Protein AF-A0A380CLB4-F1 (afdb_monomer)

pLDDT: mean 75.0, std 10.09, range [39.81, 88.25]

Foldseek 3Di:
DDPPPPPPPCCVVPDPDPKDKDWDFDPDDDTDIDIDID

Solvent-accessible surface area (backbone atoms only — not comparable to full-atom values): 2696 Å² total; per-residue (Å²): 132,86,81,74,80,70,77,64,80,52,46,78,80,70,58,72,76,89,54,54,78,48,78,50,68,48,93,65,95,67,65,58,70,49,77,48,79,86

Sequence (38 aa):
MNIVNDITENFGTLYHPKSALVFYETIGTNTDVYVEYF

Structure (mmCIF, N/CA/C/O backbone):
data_AF-A0A380CLB4-F1
#
_entr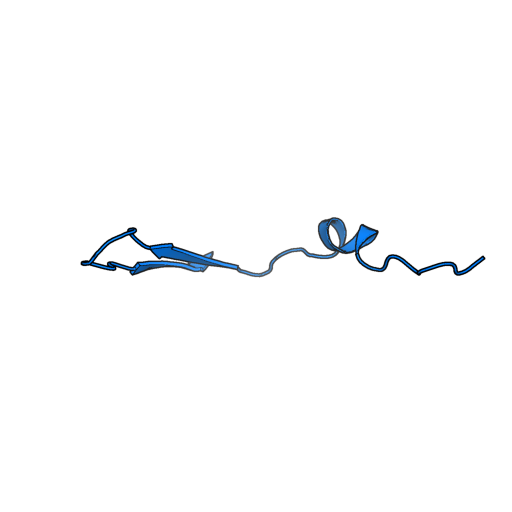y.id   AF-A0A380CLB4-F1
#
loop_
_atom_site.group_PDB
_atom_site.id
_atom_site.type_symbol
_atom_site.label_atom_id
_atom_site.label_alt_id
_atom_site.label_comp_id
_atom_site.label_asym_id
_atom_site.label_entity_id
_atom_site.label_seq_id
_atom_site.pdbx_PDB_ins_code
_atom_site.Cartn_x
_atom_site.Cartn_y
_atom_site.Cartn_z
_atom_site.occupancy
_atom_site.B_iso_or_equiv
_atom_site.auth_seq_id
_atom_site.auth_comp_id
_atom_site.auth_asym_id
_atom_site.auth_atom_id
_atom_site.pdbx_PDB_model_num
ATOM 1 N N . MET A 1 1 ? -8.686 9.284 -36.489 1.00 39.81 1 MET A N 1
ATOM 2 C CA . MET A 1 1 ? -8.242 8.219 -35.568 1.00 39.81 1 MET A CA 1
ATOM 3 C C . MET A 1 1 ? -7.440 8.909 -34.478 1.00 39.81 1 MET A C 1
ATOM 5 O O . MET A 1 1 ? -6.362 9.402 -34.776 1.00 39.81 1 MET A O 1
ATOM 9 N N . ASN A 1 2 ? -8.016 9.096 -33.287 1.00 54.69 2 ASN A N 1
ATOM 10 C CA . ASN A 1 2 ? -7.310 9.741 -32.176 1.00 54.69 2 ASN A CA 1
ATOM 11 C C . ASN A 1 2 ? -6.329 8.723 -31.602 1.00 54.69 2 ASN A C 1
ATOM 13 O O . ASN A 1 2 ? -6.747 7.789 -30.924 1.00 54.69 2 ASN A O 1
ATOM 17 N N . ILE A 1 3 ? -5.046 8.872 -31.924 1.00 64.19 3 ILE A N 1
ATOM 18 C CA . ILE A 1 3 ? -3.983 8.113 -31.269 1.00 64.19 3 ILE A CA 1
ATOM 19 C C . ILE A 1 3 ? -3.832 8.741 -29.886 1.00 64.19 3 ILE A C 1
ATOM 21 O O . ILE A 1 3 ? -3.192 9.777 -29.725 1.00 64.19 3 ILE A O 1
ATOM 25 N N . VAL A 1 4 ? -4.517 8.171 -28.898 1.00 72.56 4 VAL A N 1
ATOM 26 C CA . VAL A 1 4 ? -4.212 8.455 -27.499 1.00 72.56 4 VAL A CA 1
ATOM 27 C C . VAL A 1 4 ? -2.841 7.836 -27.263 1.00 72.56 4 VAL A C 1
ATOM 29 O O . VAL A 1 4 ? -2.710 6.616 -27.290 1.00 72.56 4 VAL A O 1
ATOM 32 N N . ASN A 1 5 ? -1.812 8.674 -27.120 1.00 71.69 5 ASN A N 1
ATOM 33 C CA . ASN A 1 5 ? -0.507 8.212 -26.665 1.00 71.69 5 ASN A CA 1
ATOM 34 C C . ASN A 1 5 ? -0.689 7.683 -25.245 1.00 71.69 5 ASN A C 1
ATOM 36 O O . ASN A 1 5 ? -0.794 8.464 -24.297 1.00 71.69 5 ASN A O 1
ATOM 40 N N . ASP A 1 6 ? -0.768 6.363 -25.117 1.00 73.06 6 ASP A N 1
ATOM 41 C CA . ASP A 1 6 ? -0.776 5.702 -23.826 1.00 73.0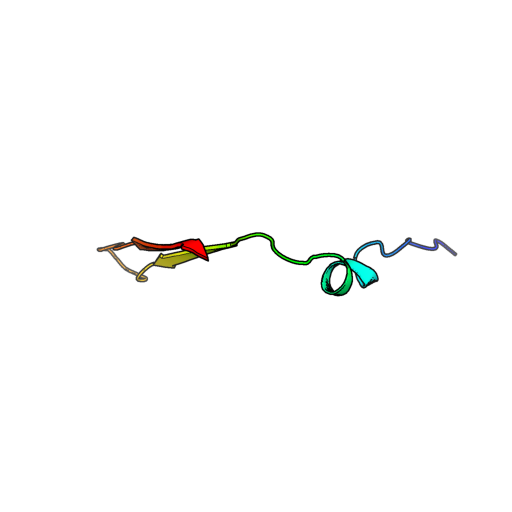6 6 ASP A CA 1
ATOM 42 C C . ASP A 1 6 ? 0.630 5.791 -23.225 1.00 73.06 6 ASP A C 1
ATOM 44 O O . ASP A 1 6 ? 1.512 4.971 -23.465 1.00 73.06 6 ASP A O 1
ATOM 48 N N . ILE A 1 7 ? 0.856 6.859 -22.464 1.00 75.56 7 ILE A N 1
ATOM 49 C CA . ILE A 1 7 ? 2.121 7.101 -21.766 1.00 75.56 7 ILE A CA 1
ATOM 50 C C . ILE A 1 7 ? 2.323 6.163 -20.567 1.00 75.56 7 ILE A C 1
ATOM 52 O O . ILE A 1 7 ? 3.385 6.206 -19.949 1.00 75.56 7 ILE A O 1
ATOM 56 N N . THR A 1 8 ? 1.328 5.335 -20.223 1.00 76.75 8 THR A N 1
ATOM 57 C CA . THR A 1 8 ? 1.363 4.461 -19.0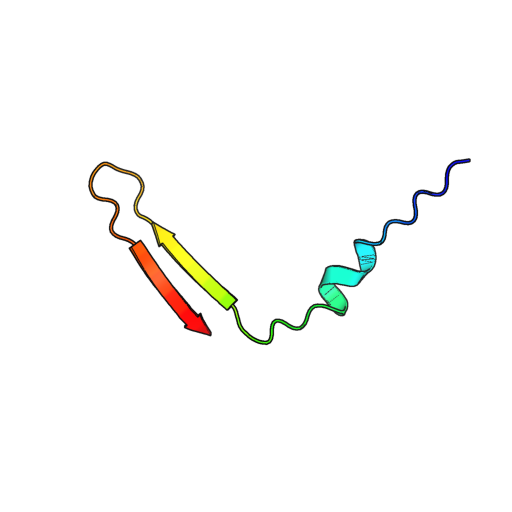43 1.00 76.75 8 THR A CA 1
ATOM 58 C C . THR A 1 8 ? 2.007 3.102 -19.317 1.00 76.75 8 THR A C 1
ATOM 60 O O . THR A 1 8 ? 2.478 2.456 -18.381 1.00 76.75 8 THR A O 1
ATOM 63 N N . GLU A 1 9 ? 2.135 2.717 -20.593 1.00 76.12 9 GLU A N 1
ATOM 64 C CA . GLU A 1 9 ? 2.687 1.430 -21.046 1.00 76.12 9 GLU A CA 1
ATOM 65 C C . GLU A 1 9 ? 4.097 1.145 -20.492 1.00 76.12 9 GLU A C 1
ATOM 67 O O . GLU A 1 9 ? 4.425 0.009 -20.157 1.00 76.12 9 GLU A O 1
ATOM 72 N N . ASN A 1 10 ? 4.922 2.183 -20.320 1.00 71.12 10 ASN A N 1
ATOM 73 C CA . ASN A 1 10 ? 6.314 2.047 -19.876 1.00 71.12 10 ASN A CA 1
ATOM 74 C C . ASN A 1 10 ? 6.543 2.417 -18.403 1.00 71.12 10 ASN A C 1
ATOM 76 O O . ASN A 1 10 ? 7.685 2.432 -17.943 1.00 71.12 10 ASN A O 1
ATOM 80 N N . PHE A 1 11 ? 5.496 2.721 -17.629 1.00 72.44 11 PHE A N 1
ATOM 81 C CA . PHE A 1 11 ? 5.684 3.067 -16.217 1.00 72.44 11 PHE A CA 1
ATOM 82 C C . PHE A 1 11 ? 6.255 1.899 -15.412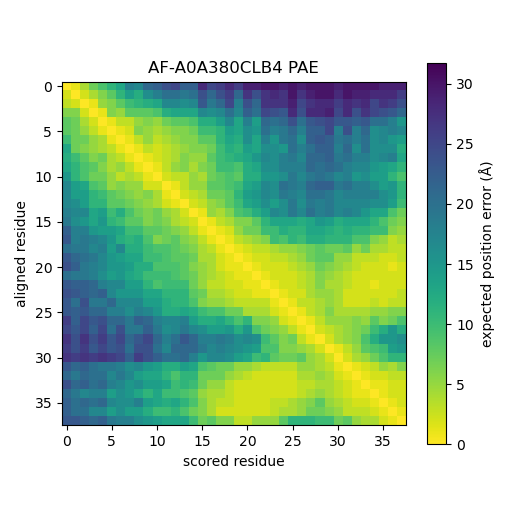 1.00 72.44 11 PHE A C 1
ATOM 84 O O . PHE A 1 11 ? 7.155 2.118 -14.612 1.00 72.44 11 PHE A O 1
ATOM 91 N N . GLY A 1 12 ? 5.826 0.660 -15.663 1.00 68.19 12 GLY A N 1
ATOM 92 C CA . GLY A 1 12 ? 6.348 -0.510 -14.944 1.00 68.19 12 GLY A CA 1
ATOM 93 C C . GLY A 1 12 ? 7.827 -0.816 -15.217 1.00 68.19 12 GLY A C 1
ATOM 94 O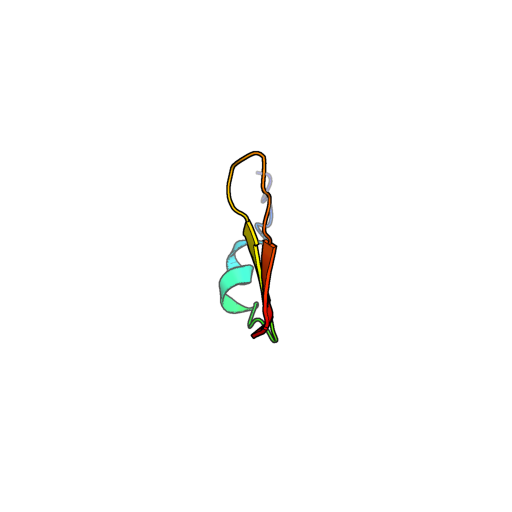 O . GLY A 1 12 ? 8.496 -1.384 -14.361 1.00 68.19 12 GLY A O 1
ATOM 95 N N . THR A 1 13 ? 8.349 -0.433 -16.386 1.00 67.50 13 THR A N 1
ATOM 96 C CA . THR A 1 13 ? 9.747 -0.682 -16.781 1.00 67.50 13 THR A CA 1
ATOM 97 C C . 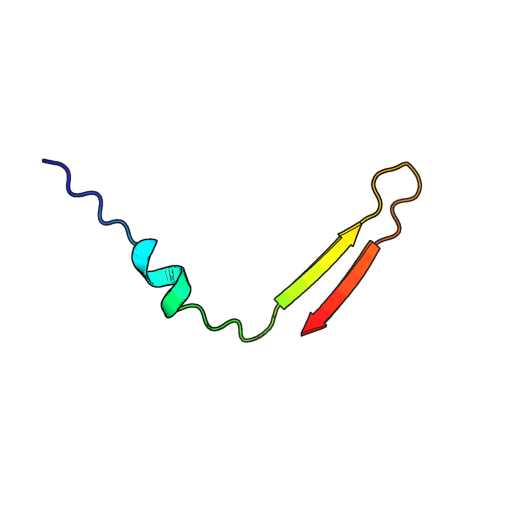THR A 1 13 ? 10.677 0.482 -16.445 1.00 67.50 13 THR A C 1
ATOM 99 O O . THR A 1 13 ? 11.853 0.253 -16.182 1.00 67.50 13 THR A O 1
ATOM 102 N N . LEU A 1 14 ? 10.171 1.720 -16.429 1.00 64.88 14 LEU A N 1
ATOM 103 C CA . LEU A 1 14 ? 10.946 2.920 -16.087 1.00 64.88 14 LEU A CA 1
ATOM 104 C C . LEU A 1 14 ? 10.894 3.272 -14.594 1.00 64.88 14 LEU A C 1
ATOM 106 O O . LEU A 1 14 ? 11.752 4.009 -14.102 1.00 64.88 14 LEU A O 1
ATOM 110 N N . TYR A 1 15 ? 9.901 2.768 -13.861 1.00 64.56 15 TYR A N 1
ATOM 111 C CA . TYR A 1 15 ? 9.773 3.000 -12.429 1.00 64.56 15 TYR A CA 1
ATOM 112 C C . TYR A 1 15 ? 10.579 1.961 -11.646 1.00 64.56 15 TYR A C 1
ATOM 114 O O . TYR A 1 15 ? 10.081 0.905 -11.266 1.00 64.56 15 TYR A O 1
ATOM 122 N N . HIS A 1 16 ? 11.843 2.285 -11.381 1.00 68.69 16 HIS A N 1
ATOM 123 C CA . HIS A 1 16 ? 12.618 1.638 -10.326 1.00 68.69 16 HIS A CA 1
ATOM 124 C C . HIS A 1 16 ? 12.371 2.405 -9.020 1.00 68.69 16 HIS A C 1
ATOM 126 O O . HIS A 1 16 ? 12.942 3.491 -8.854 1.00 68.69 16 HIS A O 1
ATOM 132 N N . PRO A 1 17 ? 11.511 1.916 -8.108 1.00 68.75 17 PRO A N 1
ATOM 133 C CA . PRO A 1 17 ? 11.279 2.600 -6.845 1.00 68.75 17 PRO A CA 1
ATOM 134 C C . PRO A 1 17 ? 12.603 2.698 -6.085 1.00 68.75 17 PRO A C 1
ATOM 136 O O . PRO A 1 17 ? 13.240 1.691 -5.789 1.00 68.75 17 PRO A O 1
ATOM 139 N N . LYS A 1 18 ? 13.042 3.930 -5.808 1.00 77.00 18 LYS A N 1
ATOM 140 C CA . LYS A 1 18 ? 14.212 4.185 -4.949 1.00 77.00 18 LYS A CA 1
ATOM 141 C C . LYS A 1 18 ? 13.909 3.894 -3.486 1.00 77.00 18 LYS A C 1
ATOM 143 O O . LYS A 1 18 ? 14.824 3.595 -2.731 1.00 77.00 18 LYS A O 1
ATOM 148 N N . SER A 1 19 ? 12.643 4.040 -3.127 1.00 76.12 19 SER A N 1
ATOM 149 C CA . SER A 1 19 ? 12.078 3.614 -1.866 1.00 76.12 19 SER A CA 1
ATOM 150 C C . SER A 1 19 ? 10.569 3.484 -2.009 1.00 76.12 19 SER A C 1
ATOM 152 O O . SER A 1 19 ? 9.982 4.030 -2.954 1.00 76.12 19 SER A O 1
ATOM 154 N N . ALA A 1 20 ? 9.930 2.788 -1.079 1.00 83.00 20 ALA A N 1
ATOM 155 C CA . ALA A 1 20 ? 8.499 2.934 -0.895 1.00 83.00 20 ALA A CA 1
ATOM 156 C C . ALA A 1 20 ? 8.090 2.913 0.576 1.00 83.00 20 ALA A C 1
ATOM 158 O O . ALA A 1 20 ? 8.833 2.517 1.472 1.00 83.00 20 ALA A O 1
ATOM 159 N N . LEU A 1 21 ? 6.893 3.451 0.793 1.00 88.25 21 LEU A N 1
ATOM 160 C CA . LEU A 1 21 ? 6.287 3.637 2.097 1.00 88.25 21 LEU A CA 1
ATOM 161 C C . LEU A 1 21 ? 4.960 2.889 2.096 1.00 88.25 21 LEU A C 1
ATOM 163 O O . LEU A 1 21 ? 4.058 3.239 1.332 1.00 88.25 21 LEU A O 1
ATOM 167 N N . VAL A 1 22 ? 4.857 1.848 2.915 1.00 86.69 22 VAL A N 1
ATOM 168 C CA . VAL A 1 22 ? 3.661 1.003 2.986 1.00 86.69 22 VAL A CA 1
ATOM 169 C C . VAL A 1 22 ? 2.991 1.181 4.329 1.00 86.69 22 VAL A C 1
ATOM 171 O O . VAL A 1 22 ? 3.642 1.177 5.371 1.00 86.69 22 VAL A O 1
ATOM 174 N N . PHE A 1 23 ? 1.673 1.334 4.274 1.00 87.38 23 PHE A N 1
ATOM 175 C CA . PHE A 1 23 ? 0.811 1.502 5.429 1.00 87.38 23 PHE A CA 1
ATOM 176 C C . PHE A 1 23 ? -0.074 0.269 5.554 1.00 87.38 23 PHE A C 1
ATOM 178 O O . PHE A 1 23 ? -0.791 -0.081 4.616 1.00 87.38 23 PHE A O 1
ATOM 185 N N . TYR A 1 24 ? -0.033 -0.368 6.716 1.00 85.69 24 TYR A N 1
ATOM 186 C CA . TYR A 1 24 ? -0.948 -1.439 7.079 1.00 85.69 24 TYR A CA 1
ATOM 187 C C . TYR A 1 24 ? -1.877 -0.908 8.161 1.00 85.69 24 TYR A C 1
ATOM 189 O O . TYR A 1 24 ? -1.421 -0.542 9.244 1.00 85.69 24 TYR A O 1
ATOM 197 N N . GLU A 1 25 ? -3.168 -0.853 7.854 1.00 86.06 25 GLU A N 1
ATOM 198 C CA . GLU A 1 25 ? -4.202 -0.368 8.765 1.00 86.06 25 GLU A CA 1
ATOM 199 C C . GLU A 1 25 ? -5.208 -1.484 9.051 1.00 86.06 25 GLU A C 1
ATOM 201 O O . GLU A 1 25 ? -5.668 -2.187 8.144 1.00 86.06 25 GLU A O 1
ATOM 206 N N . THR A 1 26 ? -5.556 -1.657 10.325 1.00 82.81 26 THR A N 1
ATOM 207 C CA . THR A 1 26 ? -6.621 -2.572 10.734 1.00 82.81 26 THR A CA 1
ATOM 208 C C . THR A 1 26 ? -7.989 -1.957 10.469 1.00 82.81 26 THR A C 1
ATOM 210 O O . THR A 1 26 ? -8.300 -0.861 10.930 1.00 82.81 26 THR A O 1
ATOM 213 N N . ILE A 1 27 ? -8.854 -2.690 9.766 1.00 80.75 27 ILE A N 1
ATOM 214 C CA . ILE A 1 27 ? -10.232 -2.251 9.518 1.00 80.75 27 ILE A CA 1
ATOM 215 C C . ILE A 1 27 ? -11.019 -2.351 10.833 1.00 80.75 27 ILE A C 1
ATOM 217 O O . ILE A 1 27 ? -11.252 -3.451 11.333 1.00 80.75 27 ILE A O 1
ATOM 221 N N . GLY A 1 28 ? -11.448 -1.217 11.393 1.00 76.00 28 GLY A N 1
ATOM 222 C CA . GLY A 1 28 ? -12.255 -1.183 12.615 1.00 76.00 28 GLY A CA 1
ATOM 223 C C . GLY A 1 28 ? -12.062 0.087 13.443 1.00 76.00 28 GLY A C 1
ATOM 224 O O . GLY A 1 28 ? -11.513 1.074 12.972 1.00 76.00 28 GLY A O 1
ATOM 225 N N . THR A 1 29 ? -12.545 0.074 14.689 1.00 68.31 29 THR A N 1
ATOM 226 C CA . THR A 1 29 ? -12.540 1.249 15.584 1.00 68.31 29 THR A CA 1
ATOM 227 C C . THR A 1 29 ? -11.198 1.519 16.267 1.00 68.31 29 THR A C 1
ATOM 229 O O . THR A 1 29 ? -10.996 2.624 16.757 1.00 68.31 29 THR A O 1
ATOM 232 N N . ASN A 1 30 ? -10.290 0.537 16.290 1.00 65.56 30 ASN A N 1
ATOM 233 C CA . ASN A 1 30 ? -8.894 0.721 16.684 1.00 65.56 30 ASN A CA 1
ATOM 234 C C . ASN A 1 30 ? -8.047 0.625 15.415 1.00 65.56 30 ASN A C 1
ATOM 236 O O . ASN A 1 30 ? -7.768 -0.471 14.928 1.00 65.56 30 ASN A O 1
ATOM 240 N N . THR A 1 31 ? -7.726 1.782 14.845 1.00 70.81 31 THR A N 1
ATOM 241 C CA . THR A 1 31 ? -6.922 1.936 13.630 1.00 70.81 31 THR A CA 1
ATOM 242 C C . THR A 1 31 ? -5.454 2.027 14.023 1.00 70.81 31 THR A C 1
ATOM 244 O O . THR A 1 31 ? -4.842 3.097 13.967 1.00 70.81 31 THR A O 1
ATOM 247 N N . ASP A 1 32 ? -4.897 0.919 14.502 1.00 81.88 32 ASP A N 1
ATOM 248 C CA . ASP A 1 32 ? -3.451 0.834 14.639 1.00 81.88 32 ASP A CA 1
ATOM 249 C C . ASP A 1 32 ? -2.860 0.824 13.223 1.00 81.88 32 ASP A C 1
ATOM 251 O O . ASP A 1 32 ? -3.268 0.034 12.365 1.00 81.88 32 ASP A O 1
ATOM 255 N N . VAL A 1 33 ? -1.929 1.743 12.968 1.00 83.81 33 VAL A N 1
ATOM 256 C CA . VAL A 1 33 ? -1.264 1.886 11.670 1.00 83.81 33 VAL A CA 1
ATOM 257 C C . VAL A 1 33 ? 0.200 1.519 11.832 1.00 83.81 33 VAL A C 1
ATOM 259 O O . VAL A 1 33 ? 0.933 2.149 12.596 1.00 83.81 33 VAL A O 1
ATOM 262 N N . TYR A 1 34 ? 0.632 0.511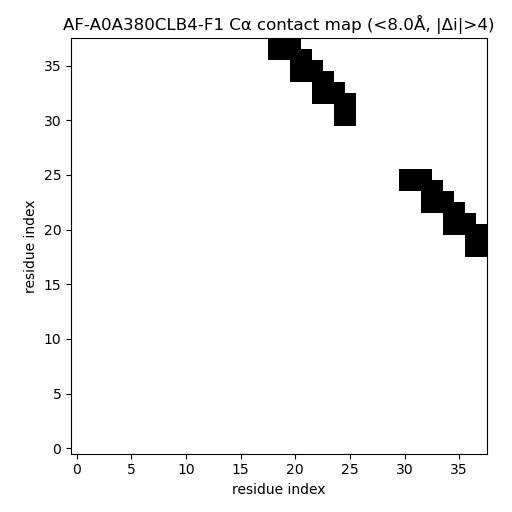 11.083 1.00 86.44 34 TYR A N 1
ATOM 263 C CA . TYR A 1 34 ? 2.038 0.155 10.951 1.00 86.44 34 TYR A CA 1
ATOM 264 C C . TYR A 1 34 ? 2.594 0.713 9.641 1.00 86.44 34 TYR A C 1
ATOM 266 O O . TYR A 1 34 ? 1.954 0.605 8.593 1.00 86.44 34 TYR A O 1
ATOM 274 N N . VAL A 1 35 ? 3.784 1.313 9.710 1.00 87.75 35 VAL A N 1
ATOM 275 C CA . VAL A 1 35 ? 4.455 1.937 8.566 1.00 87.75 35 VAL A CA 1
ATOM 276 C C . VAL A 1 35 ? 5.795 1.258 8.330 1.00 87.75 35 VAL A C 1
ATOM 278 O O . VAL A 1 35 ? 6.627 1.196 9.235 1.00 87.75 35 VAL A O 1
ATOM 281 N N . GLU A 1 36 ? 6.010 0.794 7.104 1.00 87.2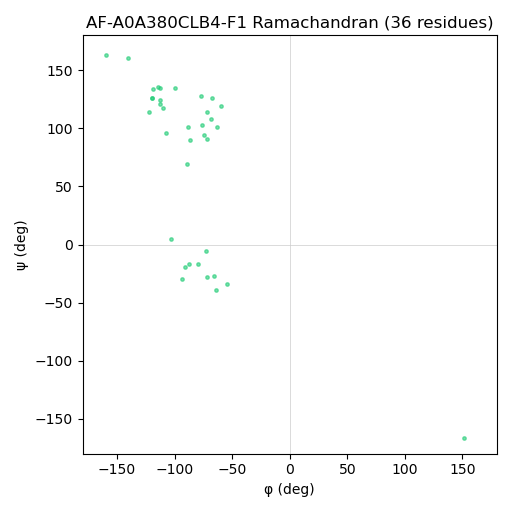5 36 GLU A N 1
ATOM 282 C CA . GLU A 1 36 ? 7.266 0.198 6.657 1.00 87.25 36 GLU A CA 1
ATOM 283 C C . GLU A 1 36 ? 7.909 1.072 5.575 1.00 87.25 36 GLU A C 1
ATOM 285 O O . GLU A 1 36 ? 7.227 1.544 4.662 1.00 87.25 36 GLU A O 1
ATOM 290 N N . TYR A 1 37 ? 9.220 1.291 5.696 1.00 83.81 37 TYR A N 1
ATOM 291 C CA . TYR A 1 37 ? 10.039 2.014 4.727 1.00 83.81 37 TYR A CA 1
ATOM 292 C C . TYR A 1 37 ? 11.133 1.087 4.199 1.00 83.81 37 TYR A C 1
ATOM 294 O O . TYR A 1 37 ? 11.897 0.530 4.990 1.00 83.81 37 TYR A O 1
ATOM 302 N N . PHE A 1 38 ? 11.206 0.955 2.879 1.00 73.94 38 PHE A N 1
ATOM 303 C CA . PHE A 1 38 ? 12.171 0.128 2.152 1.00 73.94 38 PHE A CA 1
ATOM 304 C C . PHE A 1 38 ? 12.809 0.912 1.014 1.00 73.94 38 PHE A C 1
ATOM 306 O O . PHE A 1 38 ? 12.109 1.782 0.447 1.00 73.94 38 PHE A O 1
#

Organism: Sphingobacterium spi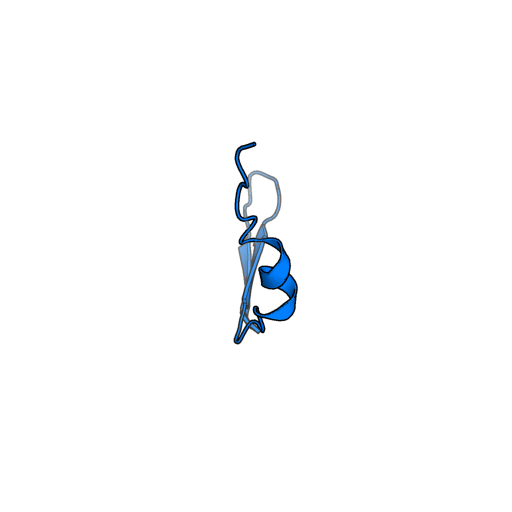ritivorum (NCBI:txid258)

Mean predicted aligned error: 11.27 Å

Secondary structure (DSSP, 8-state):
------TTTTHHHH---S--EEEEE-SSSS--EEEEE-

Radius of gyration: 17.57 Å; Cα contacts (8 Å, |Δi|>4): 25; chains: 1; bounding box: 27×12×52 Å